Protein AF-A0A453L584-F1 (afdb_monomer)

InterPro domains:
  IPR002048 EF-hand domain [PF00036] (32-59)
  IPR002048 EF-hand domain [PS50222] (27-62)
  IPR002048 EF-hand domain [SM00054] (31-59)
  IPR011992 EF-hand domain pair [SSF47473] (2-68)

Mean predicted aligned error: 5.53 Å

Secondary structure (DSSP, 8-state):
-HHHHHHTT--HHHHHHHHHTTSTTS-HHHHHHHHHHHH-SS-SSS--HHHHHHHHHHHHGGGS-HHHHHHH-

Radius of gyration: 14.31 Å; Cα contacts (8 Å, |Δi|>4): 38; chains: 1; bounding box: 33×27×31 Å

pLDDT: mean 85.68, std 6.6, range [60.16, 94.5]

Structure (mmCIF, N/CA/C/O backbone):
data_AF-A0A453L584-F1
#
_entry.id   AF-A0A453L584-F1
#
loop_
_atom_site.group_PDB
_atom_site.id
_atom_site.type_symbol
_atom_site.label_atom_id
_atom_site.label_alt_id
_atom_site.label_comp_id
_atom_site.label_asym_id
_atom_site.label_entity_id
_atom_site.label_seq_id
_atom_site.pdbx_PDB_ins_code
_atom_site.Cartn_x
_atom_site.Cartn_y
_atom_site.Cartn_z
_atom_site.occupancy
_atom_site.B_iso_or_equiv
_atom_site.auth_seq_id
_atom_site.auth_comp_id
_atom_site.auth_asym_id
_atom_site.auth_atom_id
_atom_site.pdbx_PDB_model_num
ATOM 1 N N . GLN A 1 1 ? -4.712 -4.515 -10.909 1.00 60.16 1 GLN A N 1
ATOM 2 C CA . GLN A 1 1 ? -3.893 -5.703 -10.572 1.00 60.16 1 GLN A CA 1
ATOM 3 C C . GLN A 1 1 ? -3.418 -5.684 -9.103 1.00 60.16 1 GLN A C 1
ATOM 5 O O . GLN A 1 1 ? -3.548 -6.704 -8.449 1.00 60.16 1 GLN A O 1
ATOM 10 N N . ARG A 1 2 ? -2.958 -4.557 -8.520 1.00 68.69 2 ARG A N 1
ATOM 11 C CA . ARG A 1 2 ? -2.494 -4.486 -7.107 1.00 68.69 2 ARG A CA 1
ATOM 12 C C . ARG A 1 2 ? -3.542 -4.748 -6.022 1.00 68.69 2 ARG A C 1
ATOM 14 O O . ARG A 1 2 ? -3.326 -5.595 -5.169 1.00 68.69 2 ARG A O 1
ATOM 21 N N . LEU A 1 3 ? -4.687 -4.062 -6.087 1.00 70.38 3 LEU A N 1
ATOM 22 C CA . LEU A 1 3 ? -5.802 -4.286 -5.151 1.00 70.38 3 LEU A CA 1
ATOM 23 C C . LEU A 1 3 ? -6.250 -5.754 -5.143 1.00 70.38 3 LEU A C 1
ATOM 25 O O . LEU A 1 3 ? -6.597 -6.274 -4.093 1.00 70.38 3 LEU A O 1
ATOM 29 N N . LEU A 1 4 ? -6.174 -6.426 -6.298 1.00 74.94 4 LEU A N 1
ATOM 30 C CA . LEU A 1 4 ? -6.462 -7.856 -6.431 1.00 74.94 4 LEU A CA 1
ATOM 31 C C . LEU A 1 4 ? -5.454 -8.730 -5.668 1.00 74.94 4 LEU A C 1
ATOM 33 O O . LEU A 1 4 ? -5.869 -9.692 -5.042 1.00 74.94 4 LEU A O 1
ATOM 37 N N . ARG A 1 5 ? -4.161 -8.373 -5.648 1.00 77.25 5 ARG A N 1
ATOM 38 C CA . ARG A 1 5 ? -3.157 -9.087 -4.836 1.00 77.25 5 ARG A CA 1
ATOM 39 C C . ARG A 1 5 ? -3.377 -8.905 -3.335 1.00 77.25 5 ARG A C 1
ATOM 41 O O . ARG A 1 5 ? -3.070 -9.804 -2.572 1.00 77.25 5 ARG A O 1
ATOM 48 N N . MET A 1 6 ? -3.904 -7.757 -2.908 1.00 76.69 6 MET A N 1
ATOM 49 C CA . MET A 1 6 ? -4.176 -7.501 -1.486 1.00 76.69 6 MET A CA 1
ATOM 50 C C . MET A 1 6 ? -5.382 -8.274 -0.953 1.00 76.69 6 MET A C 1
ATOM 52 O O . MET A 1 6 ? -5.487 -8.460 0.255 1.00 76.69 6 MET A O 1
ATOM 56 N N . VAL A 1 7 ? -6.302 -8.674 -1.833 1.00 81.88 7 VAL A N 1
ATOM 57 C CA . VAL A 1 7 ? -7.459 -9.500 -1.463 1.00 81.88 7 VAL A CA 1
ATOM 58 C C . VAL A 1 7 ? -7.213 -10.993 -1.676 1.00 81.88 7 VAL A C 1
ATOM 60 O O . VAL A 1 7 ? -8.058 -11.803 -1.300 1.00 81.88 7 VAL A O 1
ATOM 63 N N . ASP A 1 8 ? -6.072 -11.355 -2.264 1.00 84.62 8 ASP A N 1
ATOM 64 C CA . ASP A 1 8 ? -5.693 -12.743 -2.486 1.00 84.62 8 ASP A CA 1
ATOM 65 C C . ASP A 1 8 ? -5.373 -13.424 -1.148 1.00 84.62 8 ASP A C 1
ATOM 67 O O . ASP A 1 8 ? -4.648 -12.884 -0.313 1.00 84.62 8 ASP A O 1
ATOM 71 N N . GLY A 1 9 ? -5.965 -14.594 -0.915 1.00 84.75 9 GLY A N 1
ATOM 72 C CA . GLY A 1 9 ? -5.807 -15.344 0.334 1.00 84.75 9 GLY A CA 1
ATOM 73 C C . GLY A 1 9 ? -6.502 -14.763 1.575 1.00 84.75 9 GLY A C 1
ATOM 74 O O . GLY A 1 9 ? -6.348 -15.338 2.652 1.00 84.75 9 GLY A O 1
ATOM 75 N N . LEU A 1 10 ? -7.280 -13.677 1.462 1.00 89.38 10 LEU A N 1
ATOM 76 C CA . LEU A 1 10 ? -8.020 -13.136 2.609 1.00 89.38 10 LEU A CA 1
ATOM 77 C C . LEU A 1 10 ? -9.169 -14.056 3.032 1.00 89.38 10 LEU A C 1
ATOM 79 O O . LEU A 1 10 ? -9.958 -14.527 2.209 1.00 89.38 10 LEU A O 1
ATOM 83 N N . ASN A 1 11 ? -9.337 -14.232 4.341 1.00 91.19 1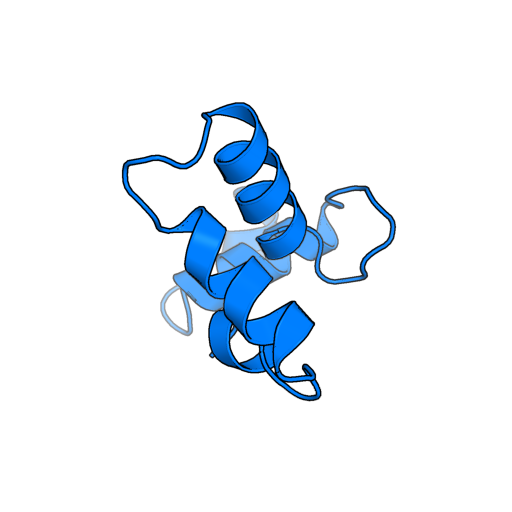1 ASN A N 1
ATOM 84 C CA . ASN A 1 11 ? -10.552 -14.829 4.886 1.00 91.19 11 ASN A CA 1
ATOM 85 C C . ASN A 1 11 ? -11.716 -13.819 4.907 1.00 91.19 11 ASN A C 1
ATOM 87 O O . ASN A 1 11 ? -11.538 -12.613 4.735 1.00 91.19 11 ASN A O 1
ATOM 91 N N . PHE A 1 12 ? -12.937 -14.304 5.159 1.00 91.88 12 PHE A N 1
ATOM 92 C CA . PHE A 1 12 ? -14.143 -13.467 5.134 1.00 91.88 12 PHE A CA 1
ATOM 93 C C . PHE A 1 12 ? -14.047 -12.227 6.039 1.00 91.88 12 PHE A C 1
ATOM 95 O O . PHE A 1 12 ? -14.437 -11.132 5.637 1.00 91.88 12 PHE A O 1
ATOM 102 N N . LYS A 1 13 ? -13.496 -12.371 7.250 1.00 92.50 13 LYS A N 1
ATOM 103 C CA . LYS A 1 13 ? -13.359 -11.259 8.199 1.00 92.50 13 LYS A CA 1
ATOM 104 C C . LYS A 1 13 ? -12.380 -10.207 7.680 1.00 92.50 13 LYS A C 1
ATOM 106 O O . LYS A 1 13 ? -12.656 -9.012 7.775 1.00 92.50 13 LYS A O 1
ATOM 111 N N . GLU A 1 14 ? -11.256 -10.645 7.131 1.00 88.12 14 GLU A N 1
ATOM 112 C CA . GLU A 1 14 ? -10.248 -9.763 6.543 1.00 88.12 14 GLU A CA 1
ATOM 113 C C . GLU A 1 14 ? -10.787 -9.047 5.309 1.00 88.12 14 GLU A C 1
ATOM 115 O O . GLU A 1 14 ? -10.606 -7.839 5.179 1.00 88.12 14 GLU A O 1
ATOM 120 N N . PHE A 1 15 ? -11.526 -9.756 4.458 1.00 89.38 15 PHE A N 1
ATOM 121 C CA . PHE A 1 15 ? -12.162 -9.179 3.282 1.00 89.38 15 PHE A CA 1
ATOM 122 C C . PHE A 1 15 ? -13.196 -8.105 3.653 1.00 89.38 15 PHE A C 1
ATOM 124 O O . PHE A 1 15 ? -13.191 -7.009 3.092 1.00 89.38 15 PHE A O 1
ATOM 131 N N . VAL A 1 16 ? -14.047 -8.361 4.653 1.00 90.62 16 VAL A N 1
ATOM 132 C CA . VAL A 1 16 ? -15.003 -7.359 5.157 1.00 90.62 16 VAL A CA 1
ATOM 133 C C . VAL A 1 16 ? -14.275 -6.163 5.776 1.00 90.62 16 VAL A C 1
ATOM 135 O O . VAL A 1 16 ? -14.646 -5.017 5.518 1.00 90.62 16 VAL A O 1
ATOM 138 N N . SER A 1 17 ? -13.212 -6.402 6.550 1.00 86.94 17 SER A N 1
ATOM 139 C CA . SER A 1 17 ? -12.382 -5.330 7.108 1.00 86.94 17 SER A CA 1
ATOM 140 C C . SER A 1 17 ? -11.743 -4.483 6.005 1.00 86.94 17 SER A C 1
ATOM 142 O O . SER A 1 17 ? -11.747 -3.257 6.101 1.00 86.94 17 SER A O 1
ATOM 144 N N . PHE A 1 18 ? -11.243 -5.116 4.945 1.00 87.31 18 PHE A N 1
ATOM 145 C CA . PHE A 1 18 ? -10.704 -4.453 3.763 1.00 87.31 18 PHE A CA 1
ATOM 146 C C . PHE A 1 18 ? -11.763 -3.606 3.046 1.00 87.31 18 PHE A C 1
ATOM 148 O O . PHE A 1 18 ? -11.490 -2.472 2.683 1.00 87.31 18 PHE A O 1
ATOM 155 N N . LEU A 1 19 ? -12.992 -4.097 2.874 1.00 89.00 19 LEU A N 1
ATOM 156 C CA . LEU A 1 19 ? -14.057 -3.304 2.248 1.00 89.00 19 LEU A CA 1
ATOM 157 C C . LEU A 1 19 ? -14.509 -2.127 3.123 1.00 89.00 19 LEU A C 1
ATOM 159 O O . LEU A 1 19 ? -14.899 -1.077 2.609 1.00 89.00 19 LEU A O 1
ATOM 163 N N . SER A 1 20 ? -14.437 -2.277 4.446 1.00 90.56 20 SER A N 1
ATOM 164 C CA . SER A 1 20 ? -14.903 -1.261 5.392 1.00 90.56 20 SER A CA 1
ATOM 165 C C . SER A 1 20 ? -14.146 0.068 5.286 1.00 90.56 20 SER A C 1
ATOM 167 O O . SER A 1 20 ? -14.744 1.121 5.507 1.00 90.56 20 SER A O 1
ATOM 169 N N . THR A 1 21 ? -12.873 0.059 4.875 1.00 89.56 21 THR A N 1
ATOM 170 C CA . THR A 1 21 ? -12.048 1.274 4.723 1.00 89.56 21 THR A CA 1
ATOM 171 C C . THR A 1 21 ? -12.506 2.161 3.559 1.00 89.56 21 THR A C 1
ATOM 173 O O . THR A 1 21 ? -12.307 3.384 3.584 1.00 89.56 21 THR A O 1
ATOM 176 N N . PHE A 1 22 ? -13.201 1.588 2.571 1.00 88.56 22 PHE A N 1
ATOM 177 C CA . PHE A 1 22 ? -13.808 2.334 1.465 1.00 88.56 22 PHE A CA 1
ATOM 178 C C . PHE A 1 22 ? -15.134 3.001 1.843 1.00 88.56 22 PHE A C 1
ATOM 180 O O . PHE A 1 22 ? -15.614 3.867 1.113 1.00 88.56 22 PHE A O 1
ATOM 187 N N . SER A 1 23 ? -15.711 2.666 3.000 1.00 93.00 23 SER A N 1
ATOM 188 C CA . SER A 1 23 ? -16.925 3.309 3.500 1.00 93.00 23 SER A CA 1
ATOM 189 C C . SER A 1 23 ? -16.736 4.819 3.678 1.00 93.00 23 SER A C 1
ATOM 191 O O . SER A 1 23 ? -15.674 5.298 4.092 1.00 93.00 23 SER A O 1
ATOM 193 N N . ALA A 1 24 ? -17.805 5.583 3.443 1.00 92.06 24 ALA A N 1
ATOM 194 C CA . ALA A 1 24 ? -17.865 7.001 3.799 1.00 92.06 24 ALA A CA 1
ATOM 195 C C . ALA A 1 24 ? -17.783 7.226 5.321 1.00 92.06 24 ALA A C 1
ATOM 197 O O . ALA A 1 24 ? -17.429 8.312 5.764 1.00 92.06 24 ALA A O 1
ATOM 198 N N . ARG A 1 25 ? -18.086 6.193 6.122 1.00 93.75 25 ARG A N 1
ATOM 199 C CA . ARG A 1 25 ? -17.999 6.230 7.591 1.00 93.75 25 ARG A CA 1
ATOM 200 C C . ARG A 1 25 ? -16.603 5.905 8.129 1.00 93.75 25 ARG A C 1
ATOM 202 O O . ARG A 1 25 ? -16.395 6.018 9.331 1.00 93.75 25 ARG A O 1
ATOM 209 N N . ALA A 1 26 ? -15.674 5.462 7.279 1.00 93.94 26 ALA A N 1
ATOM 210 C CA . ALA A 1 26 ? -14.309 5.180 7.707 1.00 93.94 26 ALA A CA 1
ATOM 211 C C . ALA A 1 26 ? -13.602 6.483 8.093 1.00 93.94 26 ALA A C 1
ATOM 213 O O . ALA A 1 26 ? -13.678 7.476 7.363 1.00 93.94 26 ALA A O 1
ATOM 214 N N . SER A 1 27 ? -12.899 6.471 9.224 1.00 94.50 27 SER A N 1
ATOM 215 C CA . SER A 1 27 ? -12.145 7.630 9.687 1.00 94.50 27 SER A CA 1
ATOM 216 C C . SER A 1 27 ? -10.990 7.950 8.739 1.00 94.50 27 SER A C 1
ATOM 218 O O . SER A 1 27 ? -10.4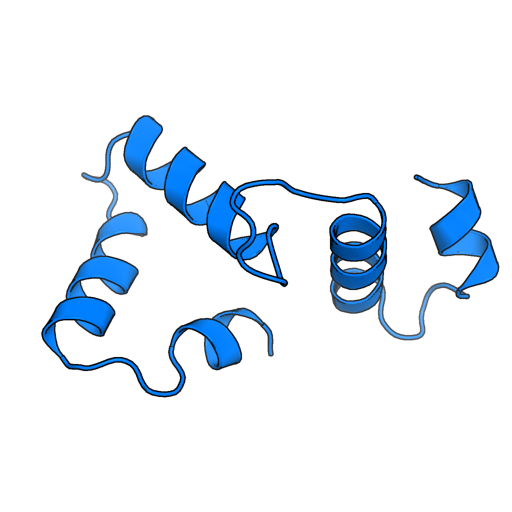96 7.091 8.000 1.00 94.50 27 SER A O 1
ATOM 220 N N . LEU A 1 28 ? -10.514 9.195 8.787 1.00 92.31 28 LEU A N 1
ATOM 221 C CA . LEU A 1 28 ? -9.320 9.596 8.046 1.00 92.31 28 LEU A CA 1
ATOM 222 C C . LEU A 1 28 ? -8.122 8.699 8.394 1.00 92.31 28 LEU A C 1
ATOM 224 O O . LEU A 1 28 ? -7.410 8.263 7.496 1.00 92.31 28 LEU A O 1
ATOM 228 N N . GLN A 1 29 ? -7.950 8.363 9.676 1.00 92.62 29 GLN A N 1
ATOM 229 C CA . GLN A 1 29 ? -6.870 7.493 10.142 1.00 92.62 29 GLN A CA 1
ATOM 230 C C . GLN A 1 29 ? -6.920 6.114 9.473 1.00 92.62 29 GLN A C 1
ATOM 232 O O . GLN A 1 29 ? -5.916 5.655 8.939 1.00 92.62 29 GLN A O 1
ATOM 237 N N . GLN A 1 30 ? -8.106 5.497 9.411 1.00 90.88 30 GLN A N 1
ATOM 238 C CA . GLN A 1 30 ? -8.303 4.199 8.759 1.00 90.88 30 GLN A CA 1
ATOM 239 C C . GLN A 1 30 ? -8.003 4.260 7.258 1.00 90.88 30 GLN A C 1
ATOM 241 O O . GLN A 1 30 ? -7.428 3.327 6.699 1.00 90.88 30 GLN A O 1
ATOM 246 N N . LYS A 1 31 ? -8.370 5.363 6.594 1.00 91.06 31 LYS A N 1
ATOM 247 C CA . LYS A 1 31 ? -8.052 5.574 5.175 1.00 91.06 31 LYS A CA 1
ATOM 248 C C . LYS A 1 31 ? -6.550 5.738 4.954 1.00 91.06 31 LYS A C 1
ATOM 250 O O . LYS A 1 31 ? -6.021 5.147 4.020 1.00 91.06 31 LYS A O 1
ATOM 255 N N . ILE A 1 32 ? -5.865 6.495 5.812 1.00 91.31 32 ILE A N 1
ATOM 256 C CA . ILE A 1 32 ? -4.412 6.690 5.735 1.00 91.31 32 ILE A CA 1
ATOM 257 C C . ILE A 1 32 ? -3.678 5.368 5.965 1.00 91.31 32 ILE A C 1
ATOM 259 O O . ILE A 1 32 ? -2.831 5.010 5.155 1.00 91.31 32 ILE A O 1
ATOM 263 N N . GLU A 1 33 ? -4.024 4.616 7.013 1.00 90.25 33 GLU A N 1
ATOM 264 C CA . GLU A 1 33 ? -3.431 3.297 7.280 1.00 90.25 33 GLU A CA 1
ATOM 265 C C . GLU A 1 33 ? -3.633 2.338 6.107 1.00 90.25 33 GLU A C 1
ATOM 267 O O . GLU A 1 33 ? -2.720 1.605 5.726 1.00 90.25 33 GLU A O 1
ATOM 272 N N . PHE A 1 34 ? -4.824 2.359 5.510 1.00 88.00 34 PHE A N 1
ATOM 273 C CA . PHE A 1 34 ? -5.122 1.554 4.338 1.00 88.00 34 PHE A CA 1
ATOM 274 C C . PHE A 1 34 ? -4.257 1.947 3.139 1.00 88.00 34 PHE A C 1
ATOM 276 O O . PHE A 1 34 ? -3.605 1.088 2.553 1.00 88.00 34 PHE A O 1
ATOM 283 N N . ILE A 1 35 ? -4.214 3.238 2.796 1.00 88.50 35 ILE A N 1
ATOM 284 C CA . ILE A 1 35 ? -3.388 3.743 1.693 1.00 88.50 35 ILE A CA 1
ATOM 285 C C . ILE A 1 35 ? -1.922 3.392 1.942 1.00 88.50 35 ILE A C 1
ATOM 287 O O . ILE A 1 35 ? -1.258 2.901 1.039 1.00 88.50 35 ILE A O 1
ATOM 291 N N . PHE A 1 36 ? -1.428 3.550 3.168 1.00 90.81 36 PHE A N 1
ATOM 292 C CA . PHE A 1 36 ? -0.056 3.191 3.505 1.00 90.81 36 PHE A CA 1
ATOM 293 C C . PHE A 1 36 ? 0.238 1.713 3.21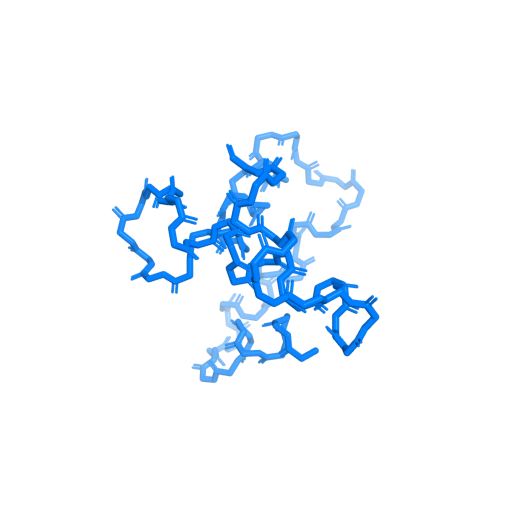7 1.00 90.81 36 PHE A C 1
ATOM 295 O O . PHE A 1 36 ? 1.222 1.411 2.549 1.00 90.81 36 PHE A O 1
ATOM 302 N N . LYS A 1 37 ? -0.657 0.797 3.612 1.00 87.06 37 LYS A N 1
ATOM 303 C CA . LYS A 1 37 ? -0.539 -0.639 3.295 1.00 87.06 37 LYS A CA 1
ATOM 304 C C . LYS A 1 37 ? -0.605 -0.953 1.798 1.00 87.06 37 LYS A C 1
ATOM 306 O O . LYS A 1 37 ? -0.061 -1.959 1.372 1.00 87.06 37 LYS A O 1
ATOM 311 N N . VAL A 1 38 ? -1.280 -0.130 0.993 1.00 86.25 38 VAL A N 1
ATOM 312 C CA . VAL A 1 38 ? -1.293 -0.285 -0.476 1.00 86.25 38 VAL A CA 1
ATOM 313 C C . VAL A 1 38 ? 0.071 0.078 -1.080 1.00 86.25 38 VAL A C 1
ATOM 315 O O . VAL A 1 38 ? 0.460 -0.476 -2.115 1.00 86.25 38 VAL A O 1
ATOM 318 N N . TYR A 1 39 ? 0.778 1.025 -0.458 1.00 87.81 39 TYR A N 1
ATOM 319 C CA . TYR A 1 39 ? 2.089 1.490 -0.901 1.00 87.81 39 TYR A CA 1
ATOM 320 C C . TYR A 1 39 ? 3.232 0.622 -0.371 1.00 87.81 39 TYR A C 1
ATOM 322 O O . TYR A 1 39 ? 4.165 0.402 -1.126 1.00 87.81 39 TYR A O 1
ATOM 330 N N . ASP A 1 40 ? 3.158 0.112 0.858 1.00 90.31 40 ASP A N 1
ATOM 331 C CA . ASP A 1 40 ? 4.134 -0.806 1.464 1.00 90.31 40 ASP A CA 1
ATOM 332 C C . ASP A 1 40 ? 3.973 -2.232 0.904 1.00 90.31 40 ASP A C 1
ATOM 334 O O . ASP A 1 40 ? 3.167 -3.023 1.393 1.00 90.31 40 ASP A O 1
ATOM 338 N N . ILE A 1 41 ? 4.699 -2.548 -0.171 1.00 82.50 41 ILE A N 1
ATOM 339 C CA . ILE A 1 41 ? 4.517 -3.794 -0.936 1.00 82.50 41 ILE A CA 1
ATOM 340 C C . ILE A 1 41 ? 5.094 -4.984 -0.186 1.00 82.50 41 ILE A C 1
ATOM 342 O O . ILE A 1 41 ? 4.537 -6.081 -0.238 1.00 82.50 41 ILE A O 1
ATOM 346 N N . ASP A 1 42 ? 6.240 -4.782 0.460 1.00 83.00 42 ASP A N 1
ATOM 347 C CA . ASP A 1 42 ? 6.945 -5.843 1.166 1.00 83.00 42 ASP A CA 1
ATOM 348 C C . ASP A 1 42 ? 6.446 -6.052 2.604 1.00 83.00 42 ASP A C 1
ATOM 350 O O . ASP A 1 42 ? 6.836 -7.029 3.249 1.00 83.00 42 ASP A O 1
ATOM 354 N N . GLY A 1 43 ? 5.540 -5.189 3.076 1.00 84.00 43 GLY A N 1
ATOM 355 C CA . GLY A 1 43 ? 4.836 -5.337 4.344 1.00 84.00 43 GLY A CA 1
ATOM 356 C C . GLY A 1 43 ? 5.731 -5.111 5.559 1.00 84.00 43 GLY A C 1
ATOM 357 O O . GLY A 1 43 ? 5.428 -5.615 6.644 1.00 84.00 43 GLY A O 1
ATOM 358 N N . LYS A 1 44 ? 6.843 -4.380 5.408 1.00 87.00 44 LYS A N 1
ATOM 359 C CA . LYS A 1 44 ? 7.786 -4.100 6.507 1.00 87.00 44 LYS A CA 1
ATOM 360 C C . LYS A 1 44 ? 7.330 -2.972 7.431 1.00 87.00 44 LYS A C 1
ATOM 362 O O . LYS A 1 44 ? 8.061 -2.594 8.350 1.00 87.00 44 LYS A O 1
ATOM 367 N N . GLY A 1 45 ? 6.145 -2.414 7.196 1.00 88.38 45 GLY A N 1
ATOM 368 C CA . GLY A 1 45 ? 5.609 -1.268 7.920 1.00 88.38 45 GLY A CA 1
ATOM 369 C C . GLY A 1 45 ? 6.272 0.049 7.520 1.00 88.38 45 GLY A C 1
ATOM 370 O O . GLY A 1 45 ? 6.165 1.033 8.254 1.00 88.38 45 GLY A O 1
ATOM 371 N N . LYS A 1 46 ? 6.991 0.082 6.392 1.00 91.62 46 LYS A N 1
ATOM 372 C CA . LYS A 1 46 ? 7.691 1.262 5.870 1.00 91.62 46 LYS A CA 1
ATOM 373 C C . LYS A 1 46 ? 7.616 1.266 4.352 1.00 91.62 46 LYS A C 1
ATOM 375 O O . LYS A 1 46 ? 7.978 0.282 3.732 1.00 91.62 46 LYS A O 1
ATOM 380 N N . VAL A 1 47 ? 7.257 2.404 3.766 1.00 92.00 47 VAL A N 1
ATOM 381 C CA . VAL A 1 47 ? 7.324 2.588 2.312 1.00 92.00 47 VAL A CA 1
ATOM 382 C C . VAL A 1 47 ? 8.763 2.919 1.924 1.00 92.00 47 VAL A C 1
ATOM 384 O O . VAL A 1 47 ? 9.286 3.978 2.276 1.00 92.00 47 VAL A O 1
ATOM 387 N N . SER A 1 48 ? 9.419 1.996 1.231 1.00 92.38 48 SER A N 1
ATOM 388 C CA . SER A 1 48 ? 10.774 2.154 0.710 1.00 92.38 48 SER A CA 1
ATOM 389 C C . SER A 1 48 ? 10.785 2.797 -0.682 1.00 92.38 48 SER A C 1
ATOM 391 O O . SER A 1 48 ? 9.775 2.850 -1.384 1.00 92.38 48 SER A O 1
ATOM 393 N N . PHE A 1 49 ? 11.960 3.249 -1.127 1.00 89.00 49 PHE A N 1
ATOM 394 C CA . PHE A 1 49 ? 12.145 3.746 -2.496 1.00 89.00 49 PHE A CA 1
ATOM 395 C C . PHE A 1 49 ? 11.732 2.704 -3.546 1.00 89.00 49 PHE A C 1
ATOM 397 O O . PHE A 1 49 ? 11.058 3.02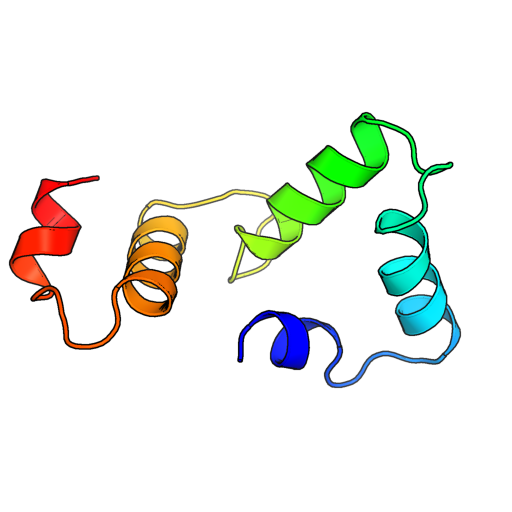6 -4.521 1.00 89.00 49 PHE A O 1
ATOM 404 N N . LYS A 1 50 ? 12.073 1.430 -3.310 1.00 88.00 50 LYS A N 1
ATOM 405 C CA . LYS A 1 50 ? 11.692 0.318 -4.187 1.00 88.00 50 LYS A CA 1
ATOM 406 C C . LYS A 1 50 ? 10.173 0.199 -4.310 1.00 88.00 50 LYS A C 1
ATOM 408 O O . LYS A 1 50 ? 9.672 -0.004 -5.415 1.00 88.00 50 LYS A O 1
ATOM 413 N N . ASP A 1 51 ? 9.457 0.365 -3.200 1.00 89.88 51 ASP A N 1
ATOM 414 C CA . ASP A 1 51 ? 7.999 0.308 -3.196 1.00 89.88 51 ASP A CA 1
ATOM 415 C C . ASP A 1 51 ? 7.398 1.414 -4.066 1.00 89.88 51 ASP A C 1
ATOM 417 O O . ASP A 1 51 ? 6.514 1.156 -4.884 1.00 89.88 51 ASP A O 1
ATOM 421 N N . LEU A 1 52 ? 7.928 2.635 -3.956 1.00 88.38 52 LEU A N 1
ATOM 422 C CA . LEU A 1 52 ? 7.492 3.775 -4.762 1.00 88.38 52 LEU A CA 1
ATOM 423 C C . LEU A 1 52 ? 7.789 3.583 -6.252 1.00 88.38 52 LEU A C 1
ATOM 425 O O . LEU A 1 52 ? 6.906 3.832 -7.073 1.00 88.38 52 LEU A O 1
ATOM 429 N N . VAL A 1 53 ? 8.979 3.091 -6.6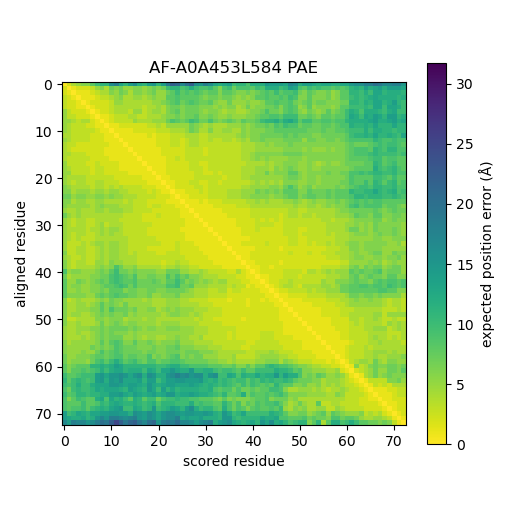13 1.00 87.12 53 VAL A N 1
ATOM 430 C CA . VAL A 1 53 ? 9.330 2.771 -8.011 1.00 87.12 53 VAL A CA 1
ATOM 431 C C . VAL A 1 53 ? 8.367 1.734 -8.585 1.00 87.12 53 VAL A C 1
ATOM 433 O O . VAL A 1 53 ? 7.899 1.869 -9.718 1.00 87.12 53 VAL A O 1
ATOM 436 N N . GLU A 1 54 ? 8.023 0.712 -7.804 1.00 86.00 54 GLU A N 1
ATOM 437 C CA . GLU A 1 54 ? 7.079 -0.315 -8.228 1.00 86.00 54 GLU A CA 1
ATOM 438 C C . GLU A 1 54 ? 5.636 0.217 -8.312 1.00 86.00 54 GLU A C 1
ATOM 440 O O . GLU A 1 54 ? 4.904 -0.172 -9.221 1.00 86.00 54 GLU A O 1
ATOM 445 N N . VAL A 1 55 ? 5.225 1.149 -7.440 1.00 86.31 55 VAL A N 1
ATOM 446 C CA . VAL A 1 55 ? 3.930 1.852 -7.573 1.00 86.31 55 VAL A CA 1
ATOM 447 C C . VAL A 1 55 ? 3.907 2.646 -8.876 1.00 86.31 55 VAL A C 1
ATOM 449 O O . VAL A 1 55 ? 2.958 2.550 -9.653 1.00 86.31 55 VAL A O 1
ATOM 452 N N . LEU A 1 56 ? 4.961 3.418 -9.142 1.00 85.56 56 LEU A N 1
ATOM 453 C CA . LEU A 1 56 ? 5.070 4.240 -10.343 1.00 85.56 56 LEU A CA 1
ATOM 454 C C . LEU A 1 56 ? 5.103 3.393 -11.612 1.00 85.56 56 LEU A C 1
ATOM 456 O O . LEU A 1 56 ? 4.507 3.774 -12.620 1.00 85.56 56 LEU A O 1
ATOM 460 N N . ARG A 1 57 ? 5.731 2.216 -11.567 1.00 86.31 57 ARG A N 1
ATOM 461 C CA . ARG A 1 57 ? 5.645 1.227 -12.644 1.00 86.31 57 ARG A CA 1
ATOM 462 C C . ARG A 1 57 ? 4.206 0.806 -12.911 1.00 86.31 57 ARG A C 1
ATOM 464 O O . ARG A 1 57 ? 3.799 0.800 -14.069 1.00 86.31 57 ARG A O 1
ATOM 471 N N . ASP A 1 58 ? 3.451 0.475 -11.868 1.00 84.19 58 ASP A N 1
ATOM 472 C CA . ASP A 1 58 ? 2.065 0.024 -12.010 1.00 84.19 58 ASP A CA 1
ATOM 473 C C . ASP 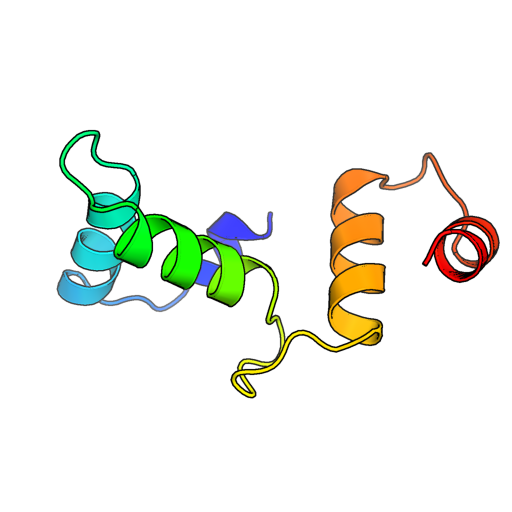A 1 58 ? 1.147 1.129 -12.565 1.00 84.19 58 ASP A C 1
ATOM 475 O O . ASP A 1 58 ? 0.217 0.830 -13.313 1.00 84.19 58 ASP A O 1
ATOM 479 N N . LEU A 1 59 ? 1.417 2.398 -12.234 1.00 84.12 59 LEU A N 1
ATOM 480 C CA . LEU A 1 59 ? 0.644 3.555 -12.705 1.00 84.12 59 LEU A CA 1
ATOM 481 C C . LEU A 1 59 ? 0.993 3.981 -14.136 1.00 84.12 59 LEU A C 1
ATOM 483 O O . LEU A 1 59 ? 0.114 4.396 -14.887 1.00 84.12 59 LEU A O 1
ATOM 487 N N . THR A 1 60 ? 2.270 3.905 -14.511 1.00 85.25 60 THR A N 1
ATOM 488 C CA . THR A 1 60 ? 2.758 4.402 -15.809 1.00 85.25 60 THR A CA 1
ATOM 489 C C . THR A 1 60 ? 2.802 3.313 -16.881 1.00 85.25 60 THR A C 1
ATOM 491 O O . THR A 1 60 ? 2.749 3.616 -18.075 1.00 85.25 60 THR A O 1
ATOM 494 N N . GLY A 1 61 ? 2.867 2.036 -16.496 1.00 80.50 61 GLY A N 1
ATOM 495 C CA . GLY A 1 61 ? 2.939 0.919 -17.435 1.00 80.50 61 GLY A CA 1
ATOM 496 C C . GLY A 1 61 ? 4.076 1.092 -18.447 1.00 80.50 61 GLY A C 1
ATOM 497 O O . GLY A 1 61 ? 5.174 1.529 -18.111 1.00 80.50 61 GLY A O 1
ATOM 498 N N . SER A 1 62 ? 3.818 0.789 -19.717 1.00 83.06 62 SER A N 1
ATOM 499 C CA . SER A 1 62 ? 4.794 0.944 -20.805 1.00 83.06 62 SER A CA 1
ATOM 500 C C . SER A 1 62 ? 4.993 2.388 -21.287 1.00 83.06 62 SER A C 1
ATOM 502 O O . SER A 1 62 ? 5.815 2.609 -22.170 1.00 83.06 62 SER A O 1
ATOM 504 N N . SER A 1 63 ? 4.267 3.374 -20.741 1.00 83.50 63 SER A N 1
ATOM 505 C CA . SER A 1 63 ? 4.370 4.776 -21.187 1.00 83.50 63 SER A CA 1
ATOM 506 C C . SER A 1 63 ? 5.644 5.486 -20.716 1.00 83.50 63 SER A C 1
ATOM 508 O O . SER A 1 63 ? 6.025 6.503 -21.289 1.00 83.50 63 SER A O 1
ATOM 510 N N . MET A 1 64 ? 6.322 4.947 -19.697 1.00 82.75 64 MET A N 1
ATOM 511 C CA . MET A 1 64 ? 7.553 5.508 -19.136 1.00 82.75 64 MET A CA 1
ATOM 512 C C . MET A 1 64 ? 8.617 4.422 -18.984 1.00 82.75 64 MET A C 1
ATOM 514 O O . MET A 1 64 ? 8.323 3.334 -18.483 1.00 82.75 64 MET A O 1
ATOM 518 N N . SER A 1 65 ? 9.852 4.722 -19.396 1.00 83.50 65 SER A N 1
ATOM 519 C CA . SER A 1 65 ? 11.001 3.821 -19.225 1.00 83.50 65 SER A CA 1
ATOM 520 C C . SER A 1 65 ? 11.450 3.736 -17.763 1.00 83.50 65 SER A C 1
ATOM 522 O O . SER A 1 65 ? 11.204 4.654 -16.981 1.00 83.50 65 SER A O 1
ATOM 524 N N . GLU A 1 66 ? 12.156 2.664 -17.387 1.00 79.69 66 GLU A N 1
ATOM 525 C CA . GLU A 1 66 ? 12.655 2.510 -16.010 1.00 79.69 66 GLU A CA 1
ATOM 526 C C . GLU A 1 66 ? 13.586 3.655 -15.595 1.00 79.69 66 GLU A C 1
ATOM 528 O O . GLU A 1 66 ? 13.390 4.234 -14.531 1.00 79.69 66 GLU A O 1
ATOM 533 N N . LYS A 1 67 ? 14.491 4.089 -16.485 1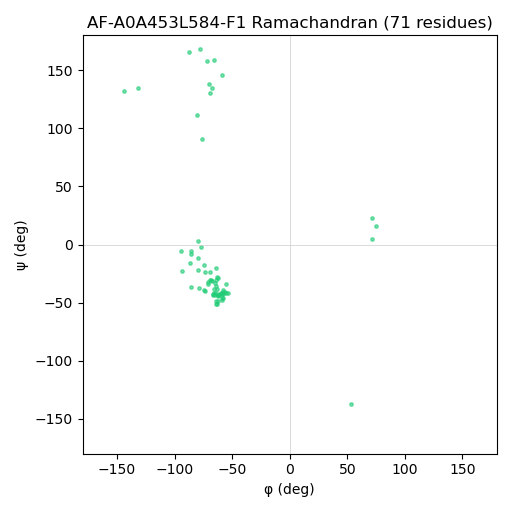.00 80.75 67 LYS A N 1
ATOM 534 C CA . LYS A 1 67 ? 15.360 5.253 -16.239 1.00 80.75 67 LYS A CA 1
ATOM 535 C C . LYS A 1 67 ? 14.576 6.536 -15.961 1.00 80.75 67 LYS A C 1
ATOM 537 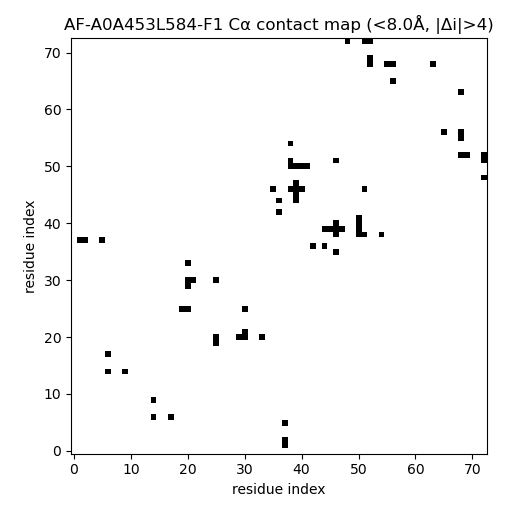O O . LYS A 1 67 ? 14.971 7.321 -15.111 1.00 80.75 67 LYS A O 1
ATOM 542 N N . GLN A 1 68 ? 13.471 6.769 -16.670 1.00 80.69 68 GLN A N 1
ATOM 543 C CA . GLN A 1 68 ? 12.633 7.947 -16.421 1.00 80.69 68 GLN A CA 1
ATOM 544 C C . GLN A 1 68 ? 11.912 7.865 -15.073 1.00 80.69 68 GLN A C 1
ATOM 546 O O . GLN A 1 68 ? 11.672 8.902 -14.465 1.00 80.69 68 GLN A O 1
ATOM 551 N N . ARG A 1 69 ? 11.579 6.662 -14.593 1.00 80.25 69 ARG A N 1
ATOM 552 C CA . ARG A 1 69 ? 10.961 6.488 -13.271 1.00 80.25 69 ARG A CA 1
ATOM 553 C C . ARG A 1 69 ? 11.960 6.700 -12.141 1.00 80.25 69 ARG A C 1
ATOM 555 O O . ARG A 1 69 ? 11.600 7.338 -11.164 1.00 80.25 69 ARG A O 1
ATOM 562 N N . GLU A 1 70 ? 13.192 6.218 -12.289 1.00 78.00 70 GLU A N 1
ATOM 563 C CA . GLU A 1 70 ? 14.254 6.408 -11.289 1.00 78.00 70 GLU A CA 1
ATOM 564 C C . GLU A 1 70 ? 14.651 7.877 -11.105 1.00 78.0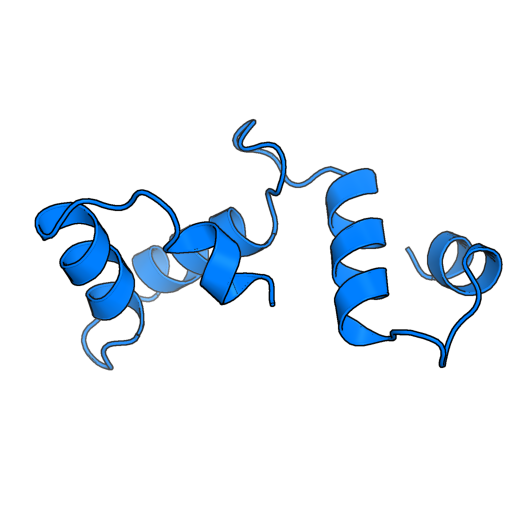0 70 GLU A C 1
ATOM 566 O O . GLU A 1 70 ? 15.038 8.258 -10.014 1.00 78.00 70 GLU A O 1
ATOM 571 N N . VAL A 1 71 ? 14.551 8.704 -12.151 1.00 80.31 71 VAL A N 1
ATOM 572 C CA . VAL A 1 71 ? 14.887 10.140 -12.080 1.00 80.31 71 VAL A CA 1
ATOM 573 C C . VAL A 1 71 ? 13.767 10.982 -11.448 1.00 80.31 71 VAL A C 1
ATOM 575 O O . VAL A 1 71 ? 14.022 12.094 -10.992 1.00 80.31 71 VAL A O 1
ATOM 578 N N . LEU A 1 72 ? 12.523 10.494 -11.449 1.00 74.69 72 LEU A N 1
ATOM 579 C CA . LEU A 1 72 ? 11.358 11.233 -10.943 1.00 74.69 72 LEU A CA 1
ATOM 580 C C . LEU A 1 72 ? 11.120 11.083 -9.436 1.00 74.69 72 LEU A C 1
ATOM 582 O O . LEU A 1 72 ? 10.339 11.858 -8.882 1.00 74.69 72 LEU A O 1
ATOM 586 N N . ILE A 1 73 ? 11.739 10.086 -8.804 1.00 67.25 73 ILE A N 1
ATOM 587 C CA . ILE A 1 73 ? 11.648 9.808 -7.363 1.00 67.25 73 ILE A CA 1
ATOM 588 C C . ILE A 1 73 ? 12.994 10.134 -6.728 1.00 67.25 73 ILE A C 1
ATOM 590 O O . ILE A 1 73 ? 12.986 10.735 -5.632 1.00 67.25 73 ILE A O 1
#

Foldseek 3Di:
DLVVVVCPPDDPVRVVLLVVLVDPPHDPVSVVVSVQVSQCPVPPSDRDPVSQLVVVCVVCPPVDDSVRSVVVD

Solvent-accessible surface area (backbone atoms only — not comparable to full-atom values): 4504 Å² total; per-residue (Å²): 114,67,73,58,60,72,58,56,92,54,51,74,68,55,48,51,55,60,54,47,47,74,38,92,83,40,50,71,66,52,40,50,56,49,53,50,56,71,46,20,73,86,66,78,87,56,73,46,72,68,31,52,53,53,49,49,43,71,74,46,49,91,81,51,54,72,72,62,53,66,73,75,107

Organism: Aegilops tauschii subsp. strangulata (NCBI:txid200361)

Sequence (73 aa):
QRLLRMVDGLNFKEFVSFLSTFSARASLQQKIEFIFKVYDIDGKGKVSFKDLVEVLRDLTGSSMSEKQREVLI

Nearest PDB structures (foldseek):
  4f0z-assembly1_B  TM=8.841E-01  e=9.415E-03  Homo sapiens
  2p6b-assembly1_B  TM=8.595E-01  e=7.872E-03  Homo sapiens
  9b9g-assembly1_H  TM=8.548E-01  e=1.126E-02  Homo sapiens
  3ll8-assembly2_D  TM=8.665E-01  e=1.610E-02  Homo sapiens
  6wu5-assembly1_A  TM=7.407E-01  e=5.307E-02  Homo sapiens